Protein AF-A0AB38G4R7-F1 (afdb_monomer_lite)

Radius of gyration: 19.1 Å; chains: 1; bounding box: 43×33×46 Å

Sequence (139 aa):
MYIDEKSKESFSRPDSRDFLTAYGPVGGRSYDTVQFMDELSGGDSYFSGYLILTLQAESNIPKQDFILAIDLPNDVFKKLEENSDLSILRMGADVCHRYMKPWQRLKVAQYFLYLYQSARLVVTTRLHATLPCLRDSRS

Foldseek 3Di:
DDDDPVNLVVCLDPVNLCVQLVVFAAEDQDPNRQVSNCVSNVRGYYHPHDPLLVDDQDPPQAADQEEEEEPDDPVVVVVCVVPDPTHYDYDYPDDDCVPPDPVRVVVVVVVLLSCLNRYPYYHYPDPSSVSSNVNNVPD

pLDDT: mean 90.78, std 8.4, range [41.28, 97.69]

Secondary structure (DSSP, 8-state):
-PPPHHHHHHHTSHHHHHHHHHT-PEEESSHHHHHHHHHHHTS-EEE---GGGGS---TT---EEEEEEES--HHHHHHHHHT-SSEEEEE-S----TT--HHHHHHHHHHHHHHHHHEEEEEES-HHHHHHHTTGGG-

Organism: NCBI:txid150055

Structure (mmCIF, N/CA/C/O backbone):
data_AF-A0AB38G4R7-F1
#
_entry.id   AF-A0AB38G4R7-F1
#
loop_
_atom_site.group_PDB
_atom_site.id
_atom_site.type_symbol
_atom_site.label_atom_id
_atom_site.label_alt_id
_atom_site.label_comp_id
_atom_site.label_asym_id
_atom_site.label_entity_id
_atom_site.label_seq_id
_atom_site.pdbx_PDB_ins_code
_atom_site.Cartn_x
_atom_site.Cartn_y
_atom_site.Cartn_z
_a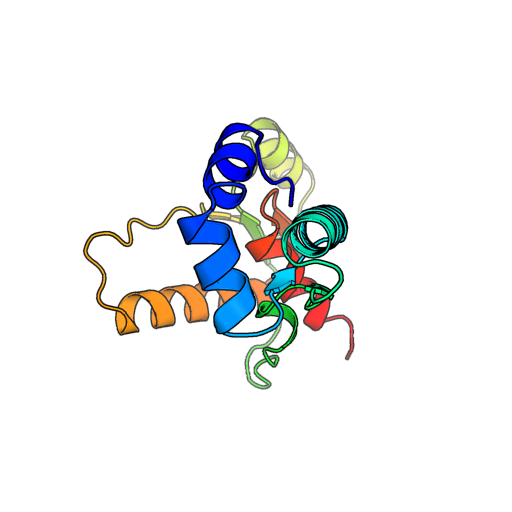tom_site.occupancy
_atom_site.B_iso_or_equiv
_atom_site.auth_seq_id
_atom_site.auth_comp_id
_atom_site.auth_asym_id
_atom_site.auth_atom_id
_atom_site.pdbx_PDB_model_num
ATOM 1 N N . MET A 1 1 ? -0.078 1.512 -11.818 1.00 67.62 1 MET A N 1
ATOM 2 C CA . MET A 1 1 ? 0.677 2.757 -11.566 1.00 67.62 1 MET A CA 1
ATOM 3 C C . MET A 1 1 ? 0.919 3.355 -12.922 1.00 67.62 1 MET A C 1
ATOM 5 O O . MET A 1 1 ? 1.518 2.690 -13.750 1.00 67.62 1 MET A O 1
ATOM 9 N N . TYR A 1 2 ? 0.431 4.563 -13.143 1.00 79.75 2 TYR A N 1
ATOM 10 C CA . TYR A 1 2 ? 0.678 5.263 -14.390 1.00 79.75 2 TYR A CA 1
ATOM 11 C C . TYR A 1 2 ? 2.083 5.875 -14.366 1.00 79.75 2 TYR A C 1
ATOM 13 O O . TYR A 1 2 ? 2.477 6.434 -13.339 1.00 79.75 2 TYR A O 1
ATOM 21 N N . ILE A 1 3 ? 2.834 5.740 -15.459 1.00 85.69 3 ILE A N 1
ATOM 22 C CA . ILE A 1 3 ? 4.057 6.519 -15.684 1.00 85.69 3 ILE A CA 1
ATOM 23 C C . ILE A 1 3 ? 3.611 7.789 -16.398 1.00 85.69 3 ILE A C 1
ATOM 25 O O . ILE A 1 3 ? 3.003 7.704 -17.462 1.00 85.69 3 ILE A O 1
ATOM 29 N N . ASP A 1 4 ? 3.867 8.949 -15.804 1.00 91.62 4 ASP A N 1
ATOM 30 C CA . ASP A 1 4 ? 3.522 10.228 -16.420 1.00 91.62 4 ASP A CA 1
ATOM 31 C C . ASP A 1 4 ? 4.376 10.510 -17.668 1.00 91.62 4 ASP A C 1
ATOM 33 O O . ASP A 1 4 ? 5.467 9.963 -17.826 1.00 91.62 4 ASP A O 1
ATOM 37 N N . GLU A 1 5 ? 3.889 11.383 -18.553 1.00 92.62 5 GLU A N 1
ATOM 38 C CA . GLU A 1 5 ? 4.544 11.659 -19.841 1.00 92.62 5 GLU A CA 1
ATOM 39 C C . GLU A 1 5 ? 5.983 12.154 -19.690 1.00 92.62 5 GLU A C 1
ATOM 41 O O . GLU A 1 5 ? 6.875 11.686 -20.392 1.00 92.62 5 GLU A O 1
ATOM 46 N N . LYS A 1 6 ? 6.254 13.017 -18.707 1.00 94.19 6 LYS A N 1
ATOM 47 C CA . LYS A 1 6 ? 7.609 13.529 -18.465 1.00 94.19 6 LYS A CA 1
ATOM 48 C C . LYS A 1 6 ? 8.567 12.408 -18.049 1.00 94.19 6 LYS A C 1
ATOM 50 O O . LYS A 1 6 ? 9.735 12.383 -18.456 1.00 94.19 6 LYS A O 1
ATOM 55 N N . SER A 1 7 ? 8.085 11.470 -17.236 1.00 92.50 7 SER A N 1
ATOM 56 C CA . SER A 1 7 ? 8.843 10.265 -16.898 1.00 92.50 7 SER A CA 1
ATOM 57 C C . SER A 1 7 ? 9.070 9.383 -18.132 1.00 92.50 7 SER A C 1
ATOM 59 O O . SER A 1 7 ? 10.195 8.927 -18.337 1.00 92.50 7 SER A O 1
ATOM 61 N N . LYS A 1 8 ? 8.058 9.189 -18.993 1.00 92.75 8 LYS A N 1
ATOM 62 C CA . LYS A 1 8 ? 8.204 8.419 -20.246 1.00 92.75 8 LYS A CA 1
ATOM 63 C C . LYS A 1 8 ? 9.244 9.026 -21.188 1.00 92.75 8 LYS A C 1
ATOM 65 O O . LYS A 1 8 ? 10.093 8.300 -21.704 1.00 92.75 8 LYS A O 1
ATOM 70 N N . GLU A 1 9 ? 9.226 10.344 -21.369 1.00 94.19 9 GLU A N 1
ATOM 71 C CA . GLU A 1 9 ? 10.227 11.070 -22.165 1.00 94.19 9 GLU A CA 1
ATOM 72 C C . GLU A 1 9 ? 11.644 10.832 -21.637 1.00 94.19 9 GLU A C 1
ATOM 74 O O . GLU A 1 9 ? 12.568 10.575 -22.407 1.00 94.19 9 GLU A O 1
ATOM 79 N N . SER A 1 10 ? 11.809 10.864 -20.312 1.00 93.69 10 SER A N 1
ATOM 80 C CA . SER A 1 10 ? 13.100 10.631 -19.663 1.00 93.69 10 SER A CA 1
ATOM 81 C C . SER A 1 10 ? 13.600 9.201 -19.895 1.00 93.69 10 SER A C 1
ATOM 83 O O . SER A 1 10 ? 14.753 9.024 -20.284 1.00 93.69 10 SER A O 1
ATOM 85 N N . PHE A 1 11 ? 12.735 8.194 -19.727 1.00 91.38 11 PHE A N 1
ATOM 86 C CA . PHE A 1 11 ? 13.085 6.788 -19.967 1.00 91.38 11 PHE A CA 1
ATOM 87 C C . PHE A 1 11 ? 13.358 6.470 -21.443 1.00 91.38 11 PHE A C 1
ATOM 89 O O . PHE A 1 11 ? 14.134 5.566 -21.732 1.00 91.38 11 PHE A O 1
ATOM 96 N N . SER A 1 12 ? 12.769 7.230 -22.369 1.00 91.94 12 SER A N 1
ATOM 97 C CA . SER A 1 12 ? 12.934 7.033 -23.817 1.00 91.94 12 SER A CA 1
ATOM 98 C C . SER A 1 12 ? 14.259 7.566 -24.373 1.00 91.94 12 SER A C 1
ATOM 100 O O . SER A 1 12 ? 14.573 7.329 -25.542 1.00 91.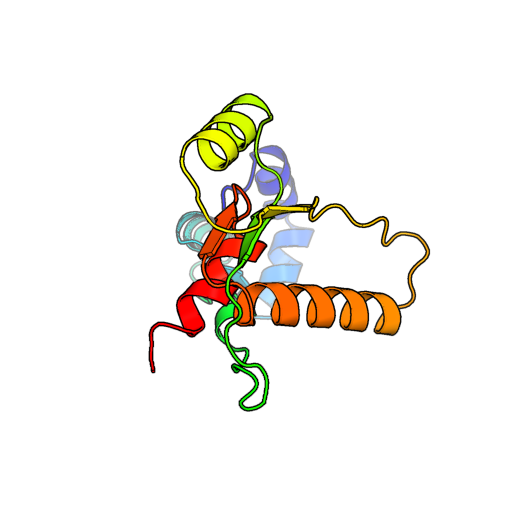94 12 SER A O 1
ATOM 102 N N . ARG A 1 13 ? 15.053 8.289 -23.571 1.00 94.94 13 ARG A N 1
ATOM 103 C CA . ARG A 1 13 ? 16.369 8.793 -23.994 1.00 94.94 13 ARG A CA 1
ATOM 104 C C . ARG A 1 13 ? 17.329 7.630 -24.285 1.00 94.94 13 ARG A C 1
ATOM 106 O O . ARG A 1 13 ? 17.331 6.681 -23.502 1.00 94.94 13 ARG A O 1
ATOM 113 N N . PRO A 1 14 ? 18.188 7.726 -25.320 1.00 93.50 14 PRO A N 1
ATOM 114 C CA . PRO A 1 14 ? 19.106 6.649 -25.709 1.00 93.50 14 PRO A CA 1
ATOM 115 C C . PRO A 1 14 ? 19.904 6.083 -24.531 1.00 93.50 14 PRO A C 1
ATOM 117 O O . PRO A 1 14 ? 19.749 4.914 -24.210 1.00 93.50 14 PRO A O 1
ATOM 120 N N . ASP A 1 15 ? 20.604 6.936 -23.777 1.00 93.69 15 ASP A N 1
ATOM 121 C CA . ASP A 1 15 ? 21.414 6.506 -22.629 1.00 93.69 15 ASP A CA 1
ATOM 122 C C . ASP A 1 15 ? 20.602 5.752 -21.558 1.00 93.69 15 ASP A C 1
ATOM 124 O O . ASP A 1 15 ? 21.108 4.843 -20.904 1.00 93.69 15 ASP A O 1
ATOM 128 N N . SER A 1 16 ? 19.332 6.130 -21.356 1.00 91.06 16 SER A N 1
ATOM 129 C CA . SER A 1 16 ? 18.446 5.471 -20.386 1.00 91.06 16 SER A CA 1
ATOM 130 C C . SER A 1 16 ? 17.962 4.120 -20.897 1.00 91.06 16 SER A C 1
ATOM 132 O O . SER A 1 16 ? 17.956 3.152 -20.138 1.00 91.06 16 SER A O 1
ATOM 134 N N . ARG A 1 17 ? 17.599 4.038 -22.180 1.00 89.31 17 ARG A N 1
ATOM 135 C CA . ARG A 1 17 ? 17.203 2.783 -22.830 1.00 89.31 17 ARG A CA 1
ATOM 136 C C . ARG A 1 17 ? 18.356 1.789 -22.865 1.00 89.31 17 ARG A C 1
ATOM 138 O O . ARG A 1 17 ? 18.164 0.636 -22.486 1.00 89.31 17 ARG A O 1
ATOM 145 N N . ASP A 1 18 ? 19.540 2.251 -23.254 1.00 91.00 18 ASP A N 1
ATOM 146 C CA . ASP A 1 18 ? 20.747 1.431 -23.340 1.00 91.00 18 ASP A CA 1
ATOM 147 C C . ASP A 1 18 ? 21.127 0.896 -21.958 1.00 91.00 18 ASP A C 1
ATOM 149 O O . ASP A 1 18 ? 21.379 -0.298 -21.807 1.00 91.00 18 ASP A O 1
ATOM 153 N N . PHE A 1 19 ? 21.078 1.747 -20.925 1.00 91.06 19 PHE A N 1
ATOM 154 C CA . PHE A 1 19 ? 21.310 1.322 -19.546 1.00 91.06 19 PHE A CA 1
ATOM 155 C C . PHE A 1 19 ? 20.304 0.256 -19.100 1.00 91.06 19 PHE A C 1
ATOM 157 O O . PHE A 1 19 ? 20.705 -0.795 -18.610 1.00 91.06 19 PHE A O 1
ATOM 164 N N . LEU A 1 20 ? 19.002 0.503 -19.267 1.00 88.12 20 LEU A N 1
ATOM 165 C CA . LEU A 1 20 ? 17.969 -0.435 -18.819 1.00 88.12 20 LEU A CA 1
ATOM 166 C C . LEU A 1 20 ? 18.074 -1.784 -19.541 1.00 88.12 20 LEU A C 1
ATOM 168 O O . LEU A 1 20 ? 17.998 -2.817 -18.889 1.00 88.12 20 LEU A O 1
ATOM 172 N N . THR A 1 21 ? 18.326 -1.771 -20.850 1.00 86.19 21 THR A N 1
ATOM 173 C CA . THR A 1 21 ? 18.425 -2.991 -21.666 1.00 86.19 21 THR A CA 1
ATOM 174 C C . THR A 1 21 ? 19.708 -3.777 -21.368 1.00 86.19 21 THR A C 1
ATOM 176 O O . THR A 1 21 ? 19.706 -5.005 -21.394 1.00 86.19 21 THR A O 1
ATOM 179 N N . ALA A 1 22 ? 20.813 -3.101 -21.034 1.00 90.81 22 ALA A N 1
ATOM 180 C CA . ALA A 1 22 ? 22.096 -3.759 -20.777 1.00 90.81 22 ALA A CA 1
ATOM 181 C C . ALA A 1 22 ? 22.136 -4.589 -19.479 1.00 90.81 22 ALA A C 1
ATOM 183 O O . ALA A 1 22 ? 22.929 -5.527 -19.385 1.00 90.81 22 ALA A O 1
ATOM 184 N N . TYR A 1 23 ? 21.318 -4.254 -18.474 1.00 89.06 23 TYR A N 1
ATOM 185 C CA . TYR A 1 23 ? 21.339 -4.908 -17.155 1.00 89.06 23 TYR A CA 1
ATOM 186 C C . TYR A 1 23 ? 20.187 -5.897 -16.923 1.00 89.06 23 TYR A C 1
ATOM 188 O O . TYR A 1 23 ? 20.046 -6.424 -15.816 1.00 89.06 23 TYR A O 1
ATOM 196 N N . GLY A 1 24 ? 19.425 -6.206 -17.973 1.00 82.31 24 GLY A N 1
ATOM 197 C CA . GLY A 1 24 ? 18.403 -7.243 -17.981 1.00 82.31 24 GLY A CA 1
ATOM 198 C C . GLY A 1 24 ? 16.976 -6.701 -17.990 1.00 82.31 24 GLY A C 1
ATOM 199 O O . GLY A 1 24 ? 16.754 -5.490 -18.046 1.00 82.31 24 GLY A O 1
ATOM 200 N N . PRO A 1 25 ? 15.992 -7.605 -17.923 1.00 89.00 25 PRO A N 1
ATOM 201 C CA . PRO A 1 25 ? 14.612 -7.228 -18.138 1.00 89.00 25 PRO A CA 1
ATOM 202 C C . PRO A 1 25 ? 14.086 -6.317 -17.032 1.00 89.00 25 PRO A C 1
ATOM 204 O O . PRO A 1 25 ? 14.328 -6.529 -15.837 1.00 89.00 25 PRO A O 1
ATOM 207 N N . VAL A 1 26 ? 13.292 -5.323 -17.423 1.00 91.06 26 VAL A N 1
ATOM 208 C CA . VAL A 1 26 ? 12.700 -4.373 -16.479 1.00 91.06 26 VAL A CA 1
ATOM 209 C C . VAL A 1 26 ? 11.379 -4.927 -15.944 1.00 91.06 26 VAL A C 1
ATOM 211 O O . VAL A 1 26 ? 10.404 -5.129 -16.669 1.00 91.06 26 VAL A O 1
ATOM 214 N N . GLY A 1 27 ? 11.332 -5.166 -14.633 1.00 90.94 27 GLY A N 1
ATOM 215 C CA . GLY A 1 27 ? 10.123 -5.616 -13.945 1.00 90.94 27 GLY A CA 1
ATOM 216 C C . GLY A 1 27 ? 9.129 -4.476 -13.694 1.00 90.94 27 GLY A C 1
ATOM 217 O O . GLY A 1 27 ? 9.458 -3.481 -13.045 1.00 90.94 27 GLY A O 1
ATOM 218 N N . GLY A 1 28 ? 7.881 -4.645 -14.131 1.00 90.94 28 GLY A N 1
ATOM 219 C CA . GLY A 1 28 ? 6.791 -3.692 -13.923 1.00 90.94 28 GLY A CA 1
ATOM 220 C C . GLY A 1 28 ? 5.748 -4.172 -12.910 1.00 90.94 28 GLY A C 1
ATOM 221 O O . GLY A 1 28 ? 5.268 -5.304 -12.966 1.00 90.94 28 GLY A O 1
ATOM 222 N N . ARG A 1 29 ? 5.316 -3.274 -12.012 1.00 91.56 29 ARG A N 1
ATOM 223 C CA . ARG A 1 29 ? 4.241 -3.560 -11.036 1.00 91.56 29 ARG A CA 1
ATOM 224 C C . ARG A 1 29 ? 2.817 -3.436 -11.592 1.00 91.56 29 ARG A C 1
ATOM 226 O O . ARG A 1 29 ? 1.859 -3.736 -10.886 1.00 91.56 29 ARG A O 1
ATOM 233 N N . SER A 1 30 ? 2.664 -2.917 -12.808 1.00 91.12 30 SER A N 1
ATOM 234 C CA . SER A 1 30 ? 1.391 -2.762 -13.526 1.00 91.12 30 SER A CA 1
ATOM 235 C C . SER A 1 30 ? 1.588 -3.036 -15.005 1.00 91.12 30 SER A C 1
ATOM 237 O O . SER A 1 30 ? 2.660 -2.742 -15.526 1.00 91.12 30 SER A O 1
ATOM 239 N N . TYR A 1 31 ? 0.545 -3.531 -15.670 1.00 92.06 31 TYR A N 1
ATOM 240 C CA . TYR A 1 31 ? 0.587 -3.838 -17.098 1.00 92.06 31 TYR A CA 1
ATOM 241 C C . TYR A 1 31 ? 0.974 -2.630 -17.953 1.00 92.06 31 TYR A C 1
ATOM 243 O O . TYR A 1 31 ? 1.866 -2.772 -18.773 1.00 92.06 31 TYR A O 1
ATOM 251 N N . ASP A 1 32 ? 0.450 -1.433 -17.668 1.00 92.06 32 ASP A N 1
ATOM 252 C CA . ASP A 1 32 ? 0.843 -0.207 -18.389 1.00 92.06 32 ASP A CA 1
ATOM 253 C C . ASP A 1 32 ? 2.357 0.060 -18.328 1.00 92.06 32 ASP A C 1
ATOM 255 O O . ASP A 1 32 ? 2.969 0.504 -19.292 1.00 92.06 32 ASP A O 1
ATOM 259 N N . THR A 1 33 ? 2.978 -0.215 -17.174 1.00 91.81 33 THR A N 1
ATOM 260 C CA . THR A 1 33 ? 4.428 -0.066 -16.995 1.00 91.81 33 THR A CA 1
ATOM 261 C C . THR A 1 33 ? 5.187 -1.127 -17.773 1.00 91.81 33 THR A C 1
ATOM 263 O O . THR A 1 33 ? 6.200 -0.804 -18.379 1.00 91.81 33 THR A O 1
ATOM 266 N N . VAL A 1 34 ? 4.711 -2.375 -17.739 1.00 93.38 34 VAL A N 1
ATOM 267 C CA . VAL A 1 34 ? 5.323 -3.474 -18.492 1.00 93.38 34 VAL A CA 1
ATOM 268 C C . VAL A 1 34 ? 5.259 -3.165 -19.976 1.00 93.38 34 VAL A C 1
ATOM 270 O O . VAL A 1 34 ? 6.300 -3.165 -20.604 1.00 93.38 34 VAL A O 1
ATOM 273 N N . GLN A 1 35 ? 4.085 -2.813 -20.503 1.00 93.06 35 GLN A N 1
ATOM 274 C CA . GLN A 1 35 ? 3.902 -2.486 -21.913 1.00 93.06 35 GLN A CA 1
ATOM 275 C C . GLN A 1 35 ? 4.859 -1.377 -22.365 1.00 93.06 35 GLN A C 1
ATOM 277 O O . GLN A 1 35 ? 5.571 -1.543 -23.347 1.00 93.06 35 GLN A O 1
ATOM 282 N N . PHE A 1 36 ? 4.927 -0.271 -21.620 1.00 93.00 36 PHE A N 1
ATOM 283 C CA . PHE A 1 36 ? 5.833 0.826 -21.955 1.00 93.00 36 PHE A CA 1
ATOM 284 C C . PHE A 1 36 ? 7.309 0.398 -21.952 1.00 93.00 36 PHE A C 1
ATOM 286 O O . PHE A 1 36 ? 8.063 0.766 -22.847 1.00 93.00 36 PHE A O 1
ATOM 293 N N . MET A 1 37 ? 7.736 -0.377 -20.951 1.00 91.75 37 MET A N 1
ATOM 294 C CA . MET A 1 37 ? 9.125 -0.841 -20.873 1.00 91.75 37 MET A CA 1
ATOM 295 C C . MET A 1 37 ? 9.441 -1.892 -21.943 1.00 91.75 37 MET A C 1
ATOM 297 O O . MET A 1 37 ? 10.545 -1.894 -22.476 1.00 91.75 37 MET A O 1
ATOM 301 N N . ASP A 1 38 ? 8.465 -2.721 -22.304 1.00 91.75 38 ASP A N 1
ATOM 302 C CA . ASP A 1 38 ? 8.568 -3.737 -23.350 1.00 91.75 38 ASP A CA 1
ATOM 303 C C . ASP A 1 38 ? 8.766 -3.097 -24.732 1.00 91.75 38 ASP A C 1
ATOM 305 O O . ASP A 1 38 ? 9.671 -3.475 -25.479 1.00 91.75 38 ASP A O 1
ATOM 309 N N . GLU A 1 39 ? 7.996 -2.042 -25.027 1.00 90.94 39 GLU A N 1
ATOM 310 C CA . GLU A 1 39 ? 8.153 -1.208 -26.226 1.00 90.94 39 GLU A CA 1
ATOM 311 C C . GLU A 1 39 ? 9.533 -0.521 -26.273 1.00 90.94 39 GLU A C 1
ATOM 313 O O . GLU A 1 39 ? 10.112 -0.349 -27.349 1.00 90.94 39 GLU A O 1
ATOM 318 N N . LEU A 1 40 ? 10.095 -0.151 -25.115 1.00 88.19 40 LEU A N 1
ATOM 319 C CA . LEU A 1 40 ? 11.413 0.482 -25.027 1.00 88.19 40 LEU A CA 1
ATOM 320 C C . LEU A 1 40 ? 12.583 -0.493 -25.196 1.00 88.19 40 LEU A C 1
ATOM 322 O O . LEU A 1 40 ? 13.568 -0.111 -25.844 1.00 88.19 40 LEU A O 1
ATOM 326 N N . SER A 1 41 ? 12.500 -1.688 -24.601 1.00 84.94 41 SER A N 1
ATOM 327 C CA . SER A 1 41 ? 13.578 -2.691 -24.582 1.00 84.94 41 SER A CA 1
ATOM 328 C C . SER A 1 41 ? 13.519 -3.687 -25.743 1.00 84.94 41 SER A C 1
ATOM 330 O O . SER A 1 41 ? 14.484 -4.412 -25.970 1.00 84.94 41 SER A O 1
ATOM 332 N N . GLY A 1 42 ? 12.426 -3.702 -26.514 1.00 83.75 42 GLY A N 1
ATOM 333 C CA . GLY A 1 42 ? 12.251 -4.620 -27.640 1.00 83.75 42 GLY A CA 1
ATOM 334 C C . GLY A 1 42 ? 11.765 -6.010 -27.223 1.00 83.75 42 GLY A C 1
ATOM 335 O O . GLY A 1 42 ? 12.158 -6.995 -27.848 1.00 83.75 42 GLY A O 1
ATOM 336 N N . GLY A 1 43 ? 10.916 -6.090 -26.195 1.00 83.62 43 GLY A N 1
ATOM 337 C CA . GLY A 1 43 ? 10.291 -7.344 -25.754 1.00 83.62 43 GLY A CA 1
ATOM 338 C C . GLY A 1 43 ? 10.904 -7.995 -24.509 1.00 83.62 43 GLY A C 1
ATOM 339 O O . GLY A 1 43 ? 10.628 -9.164 -24.247 1.00 83.62 43 GLY A O 1
ATOM 340 N N . ASP A 1 44 ? 11.774 -7.291 -23.774 1.00 87.12 44 ASP A N 1
ATOM 341 C CA . ASP A 1 44 ? 12.459 -7.821 -22.585 1.00 87.12 44 ASP A CA 1
ATOM 342 C C . ASP A 1 44 ? 11.991 -7.091 -21.313 1.00 87.12 44 ASP A C 1
ATOM 344 O O . ASP A 1 44 ? 12.723 -6.319 -20.688 1.00 87.12 44 ASP A O 1
ATOM 348 N N . SER A 1 45 ? 10.708 -7.250 -20.977 1.00 93.25 45 SER A N 1
ATOM 349 C CA . SER A 1 45 ? 10.083 -6.753 -19.741 1.00 93.25 45 SER A CA 1
ATOM 350 C C . SER A 1 45 ? 9.085 -7.768 -19.174 1.00 93.25 45 SER A C 1
ATOM 352 O O . SER A 1 45 ? 8.545 -8.608 -19.889 1.00 93.25 45 SER A O 1
ATOM 354 N N . TYR A 1 46 ? 8.812 -7.717 -17.865 1.00 93.19 46 TYR A N 1
ATOM 355 C CA . TYR A 1 46 ? 7.904 -8.682 -17.222 1.00 93.19 46 TYR A CA 1
ATOM 356 C C . TYR A 1 46 ? 7.065 -8.079 -16.100 1.00 93.19 46 TYR A C 1
ATOM 358 O O . TYR A 1 46 ? 7.451 -7.123 -15.426 1.00 93.19 46 TYR A O 1
ATOM 366 N N . PHE A 1 47 ? 5.903 -8.683 -15.853 1.00 94.00 47 PHE A N 1
ATOM 367 C CA . PHE A 1 47 ? 5.059 -8.324 -14.720 1.00 94.00 47 PHE A CA 1
ATOM 368 C C . PHE A 1 47 ? 5.598 -8.945 -13.427 1.00 94.00 47 PHE A C 1
ATOM 370 O O . PHE A 1 47 ? 5.580 -10.163 -13.258 1.00 94.00 47 PHE A O 1
ATOM 377 N N . SER A 1 48 ? 6.050 -8.104 -12.497 1.00 91.94 48 SER A N 1
ATOM 378 C CA . SER A 1 48 ? 6.581 -8.529 -11.193 1.00 91.94 48 SER A CA 1
ATOM 379 C C . SER A 1 48 ? 5.577 -8.373 -10.048 1.00 91.94 48 SER A C 1
ATOM 381 O O . SER A 1 48 ? 5.780 -8.903 -8.955 1.00 91.94 48 SER A O 1
ATOM 383 N N . GLY A 1 49 ? 4.480 -7.647 -10.278 1.00 88.50 49 GLY A N 1
ATOM 384 C CA . GLY A 1 49 ? 3.545 -7.276 -9.224 1.00 88.50 49 GLY A CA 1
ATOM 385 C C . GLY A 1 49 ? 4.181 -6.344 -8.188 1.00 88.50 49 GLY A C 1
ATOM 386 O O . GLY A 1 49 ? 5.121 -5.600 -8.465 1.00 88.50 49 GLY A O 1
ATOM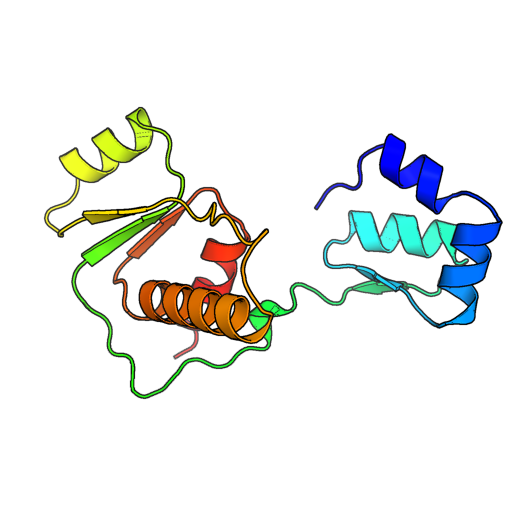 387 N N . TYR A 1 50 ? 3.624 -6.321 -6.980 1.00 88.00 50 TYR A N 1
ATOM 388 C CA . TYR A 1 50 ? 4.086 -5.424 -5.927 1.00 88.00 50 TYR A CA 1
ATOM 389 C C . TYR A 1 50 ? 4.888 -6.185 -4.871 1.00 88.00 50 TYR A C 1
ATOM 391 O O . TYR A 1 50 ? 4.377 -7.124 -4.267 1.00 88.00 50 TYR A O 1
ATOM 399 N N . LEU A 1 51 ? 6.123 -5.740 -4.611 1.00 89.19 51 LEU A N 1
ATOM 400 C CA . LEU A 1 51 ? 7.071 -6.446 -3.741 1.00 89.19 51 LEU A CA 1
ATOM 401 C C . LEU A 1 51 ? 6.521 -6.716 -2.332 1.00 89.19 51 LEU A C 1
ATOM 403 O O . LEU A 1 51 ? 6.848 -7.732 -1.742 1.00 89.19 51 LEU A O 1
ATOM 407 N N . ILE A 1 52 ? 5.632 -5.874 -1.793 1.00 87.81 52 ILE A N 1
ATOM 408 C CA . ILE A 1 52 ? 5.065 -6.102 -0.450 1.00 87.81 52 ILE A CA 1
ATOM 409 C C . ILE A 1 52 ? 4.264 -7.402 -0.340 1.00 87.81 52 ILE A C 1
ATOM 411 O O . ILE A 1 52 ? 4.072 -7.910 0.763 1.00 87.81 52 ILE A O 1
ATOM 415 N N . LEU A 1 53 ? 3.786 -7.931 -1.471 1.00 88.12 53 LEU A N 1
ATOM 416 C CA . LEU A 1 53 ? 3.026 -9.174 -1.514 1.00 88.12 53 LEU A CA 1
ATOM 417 C C . LEU A 1 53 ? 3.905 -10.394 -1.207 1.00 88.12 53 LEU A C 1
ATOM 419 O O . LEU A 1 53 ? 3.362 -11.444 -0.880 1.00 88.12 53 LEU A O 1
ATOM 423 N N . THR A 1 54 ? 5.235 -10.256 -1.273 1.00 89.81 54 THR A N 1
ATOM 424 C CA . THR A 1 54 ? 6.184 -11.330 -0.941 1.00 89.81 54 THR A CA 1
ATOM 425 C C . THR A 1 54 ? 6.521 -11.408 0.546 1.00 89.81 54 THR A C 1
ATOM 427 O O . THR A 1 54 ? 7.094 -12.408 0.981 1.00 89.81 54 THR A O 1
ATOM 430 N N . LEU A 1 55 ? 6.173 -10.385 1.337 1.00 89.31 55 LEU A N 1
ATOM 431 C CA . LEU A 1 55 ? 6.366 -10.427 2.787 1.00 89.31 55 LEU A CA 1
ATOM 432 C C . LEU A 1 55 ? 5.569 -11.595 3.395 1.00 89.31 55 LEU A C 1
ATOM 434 O O . LEU A 1 55 ? 4.689 -12.147 2.738 1.00 89.31 55 LEU A O 1
ATOM 438 N N . GLN A 1 56 ? 5.863 -11.976 4.641 1.00 88.12 56 GLN A N 1
ATOM 439 C CA . GLN A 1 56 ? 5.076 -12.948 5.417 1.00 88.12 56 GLN A CA 1
ATOM 440 C C . GLN A 1 56 ? 4.347 -12.251 6.574 1.00 88.12 56 GLN A C 1
ATOM 442 O O . GLN A 1 56 ? 4.649 -11.100 6.885 1.00 88.12 56 GLN A O 1
ATOM 447 N N . ALA A 1 57 ? 3.255 -12.848 7.059 1.00 88.00 57 ALA A N 1
ATOM 448 C CA . ALA A 1 57 ? 2.547 -12.336 8.232 1.00 88.00 57 ALA A CA 1
ATOM 449 C C . ALA A 1 57 ? 3.266 -12.866 9.472 1.00 88.00 57 ALA A C 1
ATOM 451 O O . ALA A 1 57 ? 3.748 -14.000 9.458 1.00 88.00 57 ALA A O 1
ATOM 452 N N . GLU A 1 58 ? 3.360 -12.057 10.519 1.00 90.06 58 GLU A N 1
ATOM 453 C CA . GLU A 1 58 ? 4.047 -12.472 11.742 1.00 90.06 58 GLU A CA 1
ATOM 454 C C . GLU A 1 58 ? 3.070 -13.245 12.630 1.00 90.06 58 GLU A C 1
ATOM 456 O O . GLU A 1 58 ? 2.030 -12.720 13.025 1.00 90.06 58 GLU A O 1
ATOM 461 N N . SER A 1 59 ? 3.379 -14.496 12.962 1.00 87.81 59 SER A N 1
ATOM 462 C CA . SER A 1 59 ? 2.451 -15.390 13.677 1.00 87.81 59 SER A CA 1
ATOM 463 C C . SER A 1 59 ? 2.087 -14.922 15.092 1.00 87.81 59 SER A C 1
ATOM 465 O O . SER A 1 59 ? 1.095 -15.370 15.660 1.00 87.81 59 SER A O 1
ATOM 467 N N . ASN A 1 60 ? 2.876 -14.017 15.667 1.00 91.56 60 ASN A N 1
ATOM 468 C CA . ASN A 1 60 ? 2.724 -13.494 17.022 1.00 91.56 60 ASN A CA 1
ATOM 469 C C . ASN A 1 60 ? 1.983 -12.146 17.097 1.00 91.56 60 ASN A C 1
ATOM 471 O O . ASN A 1 60 ? 1.940 -11.551 18.175 1.00 91.56 60 ASN A O 1
ATOM 475 N N . ILE A 1 61 ? 1.414 -11.651 15.992 1.00 91.88 61 ILE A N 1
ATOM 476 C CA . ILE A 1 61 ? 0.621 -10.413 15.981 1.00 91.88 61 ILE A CA 1
ATOM 477 C C . ILE A 1 61 ? -0.870 -10.769 15.898 1.00 91.88 61 ILE A C 1
ATOM 479 O O . ILE A 1 61 ? -1.367 -11.054 14.805 1.00 91.88 61 ILE A O 1
ATOM 483 N N . PRO A 1 62 ? -1.605 -10.747 17.026 1.00 92.75 62 PRO A N 1
ATOM 484 C CA . PRO A 1 62 ? -3.040 -10.984 17.016 1.00 92.75 62 PRO A CA 1
ATOM 485 C C . PRO A 1 62 ? -3.809 -9.772 16.480 1.00 92.75 62 PRO A C 1
ATOM 487 O O . PRO A 1 62 ? -3.369 -8.622 16.596 1.00 92.75 62 PRO A O 1
ATOM 490 N N . LYS A 1 63 ? -5.009 -10.041 15.958 1.00 94.44 63 LYS A N 1
ATOM 491 C CA . LYS A 1 63 ? -6.008 -9.011 15.665 1.00 94.44 63 LYS A CA 1
ATOM 492 C C . LYS A 1 63 ? -6.487 -8.332 16.945 1.00 94.44 63 LYS A C 1
ATOM 494 O O . LYS A 1 63 ? -6.609 -8.964 17.991 1.00 94.44 63 LYS A O 1
ATOM 499 N N . GLN A 1 64 ? -6.787 -7.048 16.833 1.00 95.75 64 GLN A N 1
ATOM 500 C CA . GLN A 1 64 ? -7.293 -6.189 17.894 1.00 95.75 64 GLN A CA 1
ATOM 501 C C . GLN A 1 64 ? -8.520 -5.425 17.389 1.00 95.75 64 GLN A C 1
ATOM 503 O O . GLN A 1 64 ? -8.620 -5.111 16.202 1.00 95.75 64 GLN A O 1
ATOM 508 N N . ASP A 1 65 ? -9.439 -5.087 18.292 1.00 96.50 65 ASP A N 1
ATOM 509 C CA . ASP A 1 65 ? -10.712 -4.434 17.965 1.00 96.50 65 ASP A CA 1
ATOM 510 C C . ASP A 1 65 ? -10.564 -2.912 17.792 1.00 96.50 65 ASP A C 1
ATOM 512 O O . ASP A 1 65 ? -11.106 -2.105 18.548 1.00 96.50 65 ASP A O 1
ATOM 516 N N . PHE A 1 66 ? -9.823 -2.513 16.758 1.00 97.25 66 PHE A N 1
ATOM 517 C CA . PHE A 1 66 ? -9.750 -1.126 16.301 1.00 97.25 66 PHE A CA 1
ATOM 518 C C . PHE A 1 66 ? -9.752 -1.025 14.773 1.00 97.25 66 PHE A C 1
ATOM 520 O O . PHE A 1 66 ? -9.345 -1.950 14.058 1.00 97.25 66 PHE A O 1
ATOM 527 N N . ILE A 1 67 ? -10.196 0.128 14.275 1.00 97.69 67 ILE A N 1
ATOM 528 C CA . ILE A 1 67 ? -10.116 0.503 12.863 1.00 97.69 67 ILE A CA 1
ATOM 529 C C . ILE A 1 67 ? -8.905 1.407 12.664 1.00 97.69 67 ILE A C 1
ATOM 531 O O . ILE A 1 67 ? -8.711 2.377 13.394 1.00 97.69 67 ILE A O 1
ATOM 535 N N . LEU A 1 68 ? -8.103 1.119 11.646 1.00 97.50 68 LEU A N 1
ATOM 536 C CA . LEU A 1 68 ? -6.978 1.951 11.247 1.00 97.50 68 LEU A CA 1
ATOM 537 C C . LEU A 1 68 ? -7.357 2.798 10.028 1.00 97.50 68 LEU A C 1
ATOM 539 O O . LEU A 1 68 ? -7.536 2.276 8.927 1.00 97.50 68 LEU A O 1
ATOM 543 N N . ALA A 1 69 ? -7.464 4.110 10.220 1.00 97.56 69 ALA A N 1
ATOM 544 C CA . ALA A 1 69 ? -7.790 5.074 9.174 1.00 97.56 69 ALA A CA 1
ATOM 545 C C . ALA A 1 69 ? -6.521 5.793 8.693 1.00 97.56 69 ALA A C 1
ATOM 547 O O . ALA A 1 69 ? -5.936 6.589 9.433 1.00 97.56 69 ALA A O 1
ATOM 548 N N . ILE A 1 70 ? -6.100 5.538 7.450 1.00 96.81 70 ILE A N 1
ATOM 549 C CA . ILE A 1 70 ? -4.826 6.041 6.910 1.00 96.81 70 ILE A CA 1
ATOM 550 C C . ILE A 1 70 ? -5.069 6.974 5.734 1.00 96.81 70 ILE A C 1
ATOM 552 O O . ILE A 1 70 ? -5.584 6.542 4.698 1.00 96.81 70 ILE A O 1
ATOM 556 N N . ASP A 1 71 ? -4.633 8.228 5.880 1.00 95.69 71 ASP A N 1
ATOM 557 C CA . ASP A 1 71 ? -4.724 9.266 4.841 1.00 95.69 71 ASP A CA 1
ATOM 558 C C . ASP A 1 71 ? -6.147 9.418 4.262 1.00 95.69 71 ASP A C 1
ATOM 560 O O . ASP A 1 71 ? -6.344 9.598 3.056 1.00 95.69 71 ASP A O 1
ATOM 564 N N . LEU A 1 72 ? -7.158 9.314 5.132 1.00 95.50 72 LEU A N 1
ATOM 565 C CA . LEU A 1 72 ? -8.546 9.564 4.758 1.00 95.50 72 LEU A CA 1
ATOM 566 C C . LEU A 1 72 ? -8.856 11.067 4.743 1.00 95.50 72 LEU A C 1
ATOM 568 O O . LEU A 1 72 ? -8.497 11.770 5.703 1.00 95.50 72 LEU A O 1
ATOM 572 N N . PRO A 1 73 ? -9.582 11.547 3.713 1.00 96.06 73 PRO A N 1
ATOM 573 C CA . PRO A 1 73 ? -10.226 12.855 3.736 1.00 96.06 73 PRO A CA 1
ATOM 574 C C . PRO A 1 73 ? -11.097 13.044 4.987 1.00 96.06 73 PRO A C 1
ATOM 576 O O . PRO A 1 73 ? -11.646 12.082 5.528 1.00 96.06 73 PRO A O 1
ATOM 579 N N . ASN A 1 74 ? -11.211 14.284 5.470 1.00 96.19 74 ASN A N 1
ATOM 580 C CA . ASN A 1 74 ? -11.905 14.591 6.729 1.00 96.19 74 ASN A CA 1
ATOM 581 C C . ASN A 1 74 ? -13.385 14.186 6.718 1.00 96.19 74 ASN A C 1
ATOM 583 O O . ASN A 1 74 ? -13.888 13.682 7.716 1.00 96.19 74 ASN A O 1
ATOM 587 N N . ASP A 1 75 ? -14.070 14.395 5.600 1.00 97.06 75 ASP A N 1
ATOM 588 C CA . ASP A 1 75 ? -15.472 14.030 5.400 1.00 97.06 75 ASP A CA 1
ATOM 589 C C . ASP A 1 75 ? -15.680 12.508 5.423 1.00 97.06 75 ASP A C 1
ATOM 591 O O . ASP A 1 75 ? -16.618 12.019 6.054 1.00 97.06 75 ASP A O 1
ATOM 595 N N . VAL A 1 76 ? -14.773 11.752 4.800 1.00 96.69 76 VAL A N 1
ATOM 596 C CA . VAL A 1 76 ? -14.784 10.282 4.829 1.00 96.69 76 VAL A CA 1
ATOM 597 C C . VAL A 1 76 ? -14.490 9.767 6.238 1.00 96.69 76 VAL A C 1
ATOM 599 O O . VAL A 1 76 ? -15.178 8.867 6.715 1.00 96.69 76 VAL A O 1
ATOM 602 N N . PHE A 1 77 ? -13.507 10.356 6.926 1.00 97.12 77 PHE A N 1
ATOM 603 C CA . PHE A 1 77 ? -13.190 10.002 8.310 1.00 97.12 77 PHE A CA 1
ATOM 604 C C . PHE A 1 77 ? -14.375 10.258 9.252 1.00 97.12 77 PHE A C 1
ATOM 606 O O . PHE A 1 77 ? -14.711 9.384 10.043 1.00 97.12 77 PHE A O 1
ATOM 613 N N . LYS A 1 78 ? -15.052 11.406 9.122 1.00 97.38 78 LYS A N 1
ATOM 614 C CA . LYS A 1 78 ? -16.236 11.738 9.931 1.00 97.38 78 LYS A CA 1
ATOM 615 C C . LYS A 1 78 ? -17.351 10.707 9.754 1.00 97.38 78 LYS A C 1
ATOM 617 O O . LYS A 1 78 ? -17.916 10.243 10.733 1.00 97.38 78 LYS A O 1
ATOM 622 N N . LYS A 1 79 ? -17.619 10.283 8.513 1.00 97.06 79 LYS A N 1
ATOM 623 C CA . LYS A 1 79 ? -18.594 9.213 8.244 1.00 97.06 79 LYS A CA 1
ATOM 624 C C . LYS A 1 79 ? -18.185 7.885 8.876 1.00 97.06 79 LYS A C 1
ATOM 626 O O . LYS A 1 79 ? -19.044 7.176 9.382 1.00 97.06 79 LYS A O 1
ATOM 631 N N . LEU A 1 80 ? -16.899 7.540 8.836 1.00 96.62 80 LEU A N 1
ATOM 632 C CA . LEU A 1 80 ? -16.396 6.322 9.470 1.00 96.62 80 LEU A CA 1
ATOM 633 C C . LEU A 1 80 ? -16.603 6.361 10.992 1.00 96.62 80 LEU A C 1
ATOM 635 O O . LEU A 1 80 ? -17.037 5.368 11.561 1.00 96.62 80 LEU A O 1
ATOM 639 N N . GLU A 1 81 ? -16.340 7.507 11.621 1.00 96.69 81 GLU A N 1
ATOM 640 C CA . GLU A 1 81 ? -16.538 7.738 13.058 1.00 96.69 81 GLU A CA 1
ATOM 641 C C . GLU A 1 81 ? -18.013 7.675 13.470 1.00 96.69 81 GLU A C 1
ATOM 643 O O . GLU A 1 81 ? -18.349 7.024 14.451 1.00 96.69 81 GLU A O 1
ATOM 648 N N . GLU A 1 82 ? -18.912 8.264 12.681 1.00 97.00 82 GLU A N 1
ATOM 649 C CA . GLU A 1 82 ? -20.359 8.251 12.947 1.00 97.00 82 GLU A CA 1
ATOM 650 C C . GLU A 1 82 ? -21.007 6.862 12.798 1.00 97.00 82 GLU A C 1
ATOM 652 O O . GLU A 1 82 ? -22.097 6.641 13.320 1.00 97.00 82 GLU A O 1
ATOM 657 N N . ASN A 1 83 ? -20.373 5.938 12.067 1.00 96.00 83 ASN A N 1
ATOM 658 C CA . ASN A 1 83 ? -20.941 4.632 11.704 1.00 96.00 83 ASN A CA 1
ATOM 659 C C . ASN A 1 83 ? -20.156 3.443 12.288 1.00 96.00 83 ASN A C 1
ATOM 661 O O . ASN A 1 83 ? -20.321 2.314 11.826 1.00 96.00 83 ASN A O 1
ATOM 665 N N . SER A 1 84 ? -19.276 3.680 13.264 1.00 93.94 84 SER A N 1
ATOM 666 C CA . SER A 1 84 ? -18.433 2.645 13.866 1.00 93.94 84 SER A CA 1
ATOM 667 C C . SER A 1 84 ? -18.534 2.655 15.385 1.00 93.94 84 SER A C 1
ATOM 669 O O . SER A 1 84 ? -18.257 3.666 16.020 1.00 93.94 84 SER A O 1
ATOM 671 N N . ASP A 1 85 ? -18.791 1.484 15.966 1.00 94.81 85 ASP A N 1
ATOM 672 C CA . ASP A 1 85 ? -18.711 1.260 17.416 1.00 94.81 85 ASP A CA 1
ATOM 673 C C . ASP A 1 85 ? -17.277 0.946 17.895 1.00 94.81 85 ASP A C 1
ATOM 675 O O . ASP A 1 85 ? -17.002 0.889 19.093 1.00 94.81 85 ASP A O 1
ATOM 679 N N . LEU A 1 86 ? -16.342 0.711 16.964 1.00 95.06 86 LEU A N 1
ATOM 680 C CA . LEU A 1 86 ? -14.938 0.418 17.262 1.00 95.06 86 LEU A CA 1
ATOM 681 C C . LEU A 1 86 ? -14.110 1.694 17.415 1.00 95.06 86 LEU A C 1
ATOM 683 O O . LEU A 1 86 ? -14.326 2.678 16.707 1.00 95.06 86 LEU A O 1
ATOM 687 N N . SER A 1 87 ? -13.079 1.626 18.263 1.00 95.88 87 SER A N 1
ATOM 688 C CA . SER A 1 87 ? -12.070 2.686 18.371 1.00 95.88 87 SER A CA 1
ATOM 689 C C . SER A 1 87 ? -11.347 2.883 17.037 1.00 95.88 87 SER A C 1
ATOM 691 O O . SER A 1 87 ? -10.922 1.911 16.408 1.00 95.88 87 SER A O 1
ATOM 693 N N . ILE A 1 88 ? -11.176 4.138 16.614 1.00 97.69 88 ILE A N 1
ATOM 694 C CA . ILE A 1 88 ? -10.541 4.476 15.335 1.00 97.69 88 ILE A CA 1
ATOM 695 C C . ILE A 1 88 ? -9.196 5.157 15.585 1.00 97.69 88 ILE A C 1
ATOM 697 O O . ILE A 1 88 ? -9.129 6.255 16.136 1.00 97.69 88 ILE A O 1
ATOM 701 N N . LEU A 1 89 ? -8.114 4.531 15.124 1.00 96.81 89 LEU A N 1
ATOM 702 C CA . LEU A 1 89 ? -6.789 5.138 15.086 1.00 96.81 89 LEU A CA 1
ATOM 703 C C . LEU A 1 89 ? -6.594 5.835 13.737 1.00 96.81 89 LEU A C 1
ATOM 705 O O . LEU A 1 89 ? -6.495 5.185 12.695 1.00 96.81 89 LEU A O 1
ATOM 709 N N . ARG A 1 90 ? -6.524 7.168 13.754 1.00 95.81 90 ARG A N 1
ATOM 710 C CA . ARG A 1 90 ? -6.252 7.976 12.560 1.00 95.81 90 ARG A CA 1
ATOM 711 C C . ARG A 1 90 ? -4.765 8.286 12.438 1.00 95.81 90 ARG A C 1
ATOM 713 O O . ARG A 1 90 ? -4.165 8.796 13.382 1.00 95.81 90 ARG A O 1
ATOM 720 N N . MET A 1 91 ? -4.182 8.052 11.264 1.00 93.75 91 MET A N 1
ATOM 721 C CA . MET A 1 91 ? -2.784 8.399 10.996 1.00 93.75 91 MET A CA 1
ATOM 722 C C . MET A 1 91 ? -2.525 8.781 9.532 1.00 93.75 91 MET A C 1
ATOM 724 O O . MET A 1 91 ? -3.307 8.466 8.635 1.00 93.75 91 MET A O 1
ATOM 728 N N . GLY A 1 92 ? -1.409 9.466 9.289 1.00 92.06 92 GLY A N 1
ATOM 729 C CA . GLY A 1 92 ? -0.865 9.680 7.948 1.00 92.06 92 GLY A CA 1
ATOM 730 C C . GLY A 1 92 ? 0.292 8.723 7.677 1.00 92.06 92 GLY A C 1
ATOM 731 O O . GLY A 1 92 ? 1.067 8.418 8.585 1.00 92.06 92 GLY A O 1
ATOM 732 N N . ALA A 1 93 ? 0.428 8.261 6.434 1.00 87.81 93 ALA A N 1
ATOM 733 C CA . ALA A 1 93 ? 1.590 7.473 6.015 1.00 87.81 93 ALA A CA 1
ATOM 734 C C . ALA A 1 93 ? 2.801 8.347 5.632 1.00 87.81 93 ALA A C 1
ATOM 736 O O . ALA A 1 93 ? 3.877 7.816 5.352 1.00 87.81 93 ALA A O 1
ATOM 737 N N . ASP A 1 94 ? 2.638 9.675 5.591 1.00 87.19 94 ASP A N 1
ATOM 738 C CA . ASP A 1 94 ? 3.733 10.595 5.295 1.00 87.19 94 ASP A CA 1
ATOM 739 C C . ASP A 1 94 ? 4.643 10.763 6.516 1.00 87.19 94 ASP A C 1
ATOM 741 O O . ASP A 1 94 ? 4.312 11.426 7.500 1.00 87.19 94 ASP A O 1
ATOM 745 N N . VAL A 1 95 ? 5.801 10.113 6.449 1.00 84.50 95 VAL A N 1
ATOM 746 C CA . VAL A 1 95 ? 6.839 10.188 7.469 1.00 84.50 95 VAL A CA 1
ATOM 747 C C . VAL A 1 95 ? 8.058 10.874 6.868 1.00 84.50 95 VAL A C 1
ATOM 749 O O . VAL A 1 95 ? 8.617 10.427 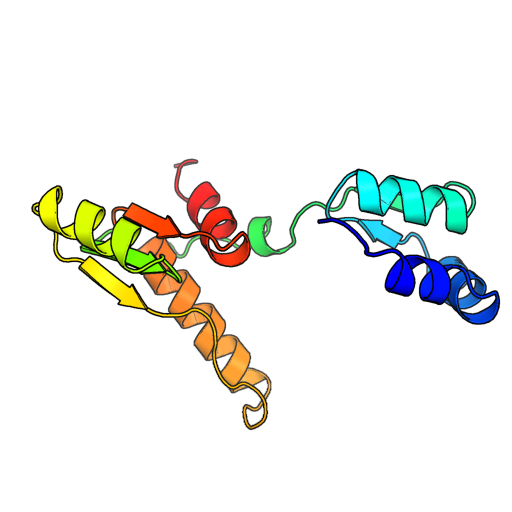5.858 1.00 84.50 95 VAL A O 1
ATOM 752 N N . CYS A 1 96 ? 8.520 11.942 7.526 1.00 86.31 96 CYS A N 1
ATOM 753 C CA . CYS A 1 96 ? 9.735 12.649 7.134 1.00 86.31 96 CYS A CA 1
ATOM 754 C C . CYS A 1 96 ? 10.963 11.740 7.299 1.00 86.31 96 CYS A C 1
ATOM 756 O O . CYS A 1 96 ? 11.564 11.634 8.366 1.00 86.31 96 CYS A O 1
ATOM 758 N N . HIS A 1 97 ? 11.353 11.083 6.210 1.00 88.38 97 HIS A N 1
ATOM 759 C CA . HIS A 1 97 ? 12.468 10.138 6.172 1.00 88.38 97 HIS A CA 1
ATOM 760 C C . HIS A 1 97 ? 13.812 10.804 5.847 1.00 88.38 97 HIS A C 1
ATOM 762 O O . HIS A 1 97 ? 14.839 10.128 5.866 1.00 88.38 97 HIS A O 1
ATOM 768 N N . ARG A 1 98 ? 13.828 12.118 5.566 1.00 89.75 98 ARG A N 1
ATOM 769 C CA . ARG A 1 98 ? 15.021 12.879 5.142 1.00 89.75 98 ARG A CA 1
ATOM 770 C C . ARG A 1 98 ? 16.204 12.720 6.100 1.00 89.75 98 ARG A C 1
ATOM 772 O O . ARG A 1 98 ? 17.343 12.667 5.656 1.00 89.75 98 ARG A O 1
ATOM 779 N N . TYR A 1 99 ? 15.924 12.626 7.398 1.00 92.38 99 TYR A N 1
ATOM 780 C CA . TYR A 1 99 ? 16.935 12.526 8.454 1.00 92.38 99 TYR A CA 1
ATOM 781 C C . TYR A 1 99 ? 17.037 11.118 9.057 1.00 92.38 99 TYR A C 1
ATOM 783 O O . TYR A 1 99 ? 17.724 10.917 10.057 1.00 92.38 99 TYR A O 1
ATOM 791 N N . MET A 1 100 ? 16.348 10.134 8.470 1.00 94.44 100 MET A N 1
ATOM 792 C CA . MET A 1 100 ? 16.329 8.765 8.971 1.00 94.44 100 MET A CA 1
ATOM 793 C C . MET A 1 100 ? 17.417 7.923 8.310 1.00 94.44 100 MET A C 1
ATOM 795 O O . MET A 1 100 ? 17.491 7.803 7.086 1.00 94.44 100 MET A O 1
ATOM 799 N N . LYS A 1 101 ? 18.214 7.243 9.134 1.00 96.06 101 LYS A N 1
ATOM 800 C CA . LYS A 1 101 ? 19.110 6.175 8.685 1.00 96.06 101 LYS A CA 1
ATOM 801 C C . LYS A 1 101 ? 18.292 5.016 8.087 1.00 96.06 101 LYS A C 1
ATOM 803 O O . LYS A 1 101 ? 17.148 4.805 8.501 1.00 96.06 101 LYS A O 1
ATOM 808 N N . PRO A 1 102 ? 18.862 4.201 7.180 1.00 94.75 102 PRO A N 1
ATOM 809 C CA . PRO A 1 102 ? 18.152 3.073 6.567 1.00 94.75 102 PRO A CA 1
ATOM 810 C C . PRO A 1 102 ? 17.454 2.144 7.572 1.00 94.75 102 PRO A C 1
ATOM 812 O O . PRO A 1 102 ? 16.289 1.806 7.394 1.00 94.75 102 PRO A O 1
ATOM 815 N N . TRP A 1 103 ? 18.110 1.811 8.688 1.00 93.88 103 TRP A N 1
ATOM 816 C CA . TRP A 1 103 ? 17.513 0.971 9.731 1.00 93.88 103 TRP A CA 1
ATOM 817 C C . TRP A 1 103 ? 16.313 1.629 10.430 1.00 93.88 103 TRP A C 1
ATOM 819 O O . TRP A 1 103 ? 15.385 0.933 10.830 1.00 93.88 103 TRP A O 1
ATOM 829 N N . GLN A 1 104 ? 16.299 2.960 10.572 1.00 95.06 104 GLN A N 1
ATOM 830 C CA . GLN A 1 104 ? 15.160 3.683 11.153 1.00 95.06 104 GLN A CA 1
ATOM 831 C C . GLN A 1 104 ? 13.959 3.593 10.219 1.00 95.06 104 GLN A C 1
ATOM 833 O O . GLN A 1 104 ? 12.852 3.315 10.669 1.00 95.06 104 GLN A O 1
ATOM 838 N N . ARG A 1 105 ? 14.193 3.739 8.910 1.00 93.94 105 ARG A N 1
ATOM 839 C CA . ARG A 1 105 ? 13.154 3.582 7.884 1.00 93.94 105 ARG A CA 1
ATOM 840 C C . ARG A 1 105 ? 12.561 2.174 7.902 1.00 93.94 105 ARG A C 1
ATOM 842 O O . ARG A 1 105 ? 11.344 2.036 7.836 1.00 93.94 105 ARG A O 1
ATOM 849 N N . LEU A 1 106 ? 13.404 1.149 8.046 1.00 93.50 106 LEU A N 1
ATOM 850 C CA . LEU A 1 106 ? 12.952 -0.240 8.171 1.00 93.50 106 LEU A CA 1
ATOM 851 C C . LEU A 1 106 ? 12.108 -0.458 9.431 1.00 93.50 106 LEU A C 1
ATOM 853 O O . LEU A 1 106 ? 11.044 -1.061 9.337 1.00 93.50 106 LEU A O 1
ATOM 857 N N . LYS A 1 107 ? 12.520 0.083 10.584 1.00 94.12 107 LYS A N 1
ATOM 858 C CA . LYS A 1 107 ? 11.722 -0.006 11.820 1.00 94.12 107 LYS A CA 1
ATOM 859 C C . LYS A 1 107 ? 10.362 0.675 11.689 1.00 94.12 107 LYS A C 1
ATOM 861 O O . LYS A 1 107 ? 9.365 0.124 12.140 1.00 94.12 107 LYS A O 1
ATOM 866 N N . VAL A 1 108 ? 10.306 1.846 11.051 1.00 94.00 108 VAL A N 1
ATOM 867 C CA . VAL A 1 108 ? 9.034 2.532 10.778 1.00 94.00 108 VAL A CA 1
ATOM 868 C C . VAL A 1 108 ? 8.154 1.678 9.865 1.00 94.00 108 VAL A C 1
ATOM 870 O O . VAL A 1 108 ? 6.992 1.457 10.186 1.00 94.00 108 VAL A O 1
ATOM 873 N N . ALA A 1 109 ? 8.702 1.136 8.774 1.00 92.62 109 ALA A N 1
ATOM 874 C CA . ALA A 1 109 ? 7.958 0.246 7.883 1.00 92.62 109 ALA A CA 1
ATOM 875 C C . ALA A 1 109 ? 7.419 -0.992 8.623 1.00 92.62 109 ALA A C 1
ATOM 877 O O . ALA A 1 109 ? 6.253 -1.342 8.458 1.00 92.62 109 ALA A O 1
ATOM 878 N N . GLN A 1 110 ? 8.232 -1.606 9.487 1.00 92.75 110 GLN A N 1
ATOM 879 C CA . GLN A 1 110 ? 7.821 -2.738 10.318 1.00 92.75 110 GLN A CA 1
ATOM 880 C C . GLN A 1 110 ? 6.687 -2.362 11.283 1.00 92.75 110 GLN A C 1
ATOM 882 O O . GLN A 1 110 ? 5.740 -3.127 11.440 1.00 92.75 110 GLN A O 1
ATOM 887 N N . TYR A 1 111 ? 6.737 -1.170 11.879 1.00 93.75 111 TYR A N 1
ATOM 888 C CA . TYR A 1 111 ? 5.671 -0.669 12.748 1.00 93.75 111 TYR A CA 1
ATOM 889 C C . TYR A 1 111 ? 4.343 -0.478 11.999 1.00 93.75 111 TYR A C 1
ATOM 891 O O . TYR A 1 111 ? 3.296 -0.892 12.490 1.00 93.75 111 TYR A O 1
ATOM 899 N N . PHE A 1 112 ? 4.375 0.072 10.780 1.00 94.44 112 PHE A N 1
ATOM 900 C CA . PHE A 1 112 ? 3.177 0.153 9.937 1.00 94.44 112 PHE A CA 1
ATOM 901 C C . PHE A 1 112 ? 2.617 -1.233 9.604 1.00 94.44 112 PHE A C 1
ATOM 903 O O . PHE A 1 112 ? 1.415 -1.439 9.727 1.00 94.44 112 PHE A O 1
ATOM 910 N N . LEU A 1 113 ? 3.470 -2.197 9.243 1.00 93.75 113 LEU A N 1
ATOM 911 C CA . LEU A 1 113 ? 3.034 -3.573 8.976 1.00 93.75 113 LEU A CA 1
ATOM 912 C C . LEU A 1 113 ? 2.377 -4.214 10.206 1.00 93.75 113 LEU A C 1
ATOM 914 O O . LEU A 1 113 ? 1.344 -4.862 10.062 1.00 93.75 113 LEU A O 1
ATOM 918 N N . TYR A 1 114 ? 2.916 -3.972 11.406 1.00 94.50 114 TYR A N 1
ATOM 919 C CA . TYR A 1 114 ? 2.300 -4.410 12.661 1.00 94.50 114 TYR A CA 1
ATOM 920 C C . TYR A 1 114 ? 0.905 -3.806 12.857 1.00 94.50 114 TYR A C 1
ATOM 922 O O . TYR A 1 114 ? -0.035 -4.522 13.200 1.00 94.50 114 TYR A O 1
ATOM 930 N N . LEU A 1 115 ? 0.742 -2.502 12.615 1.00 95.06 115 LEU A N 1
ATOM 931 C CA . LEU A 1 115 ? -0.562 -1.841 12.719 1.00 95.06 115 LEU A CA 1
ATOM 932 C C . LEU A 1 115 ? -1.559 -2.385 11.691 1.00 95.06 115 LEU A C 1
ATOM 934 O O . LEU A 1 115 ? -2.712 -2.630 12.030 1.00 95.06 115 LEU A O 1
ATOM 938 N N . TYR A 1 116 ? -1.116 -2.615 10.454 1.00 95.38 116 TYR A N 1
ATOM 939 C CA . TYR A 1 116 ? -1.961 -3.169 9.393 1.00 95.38 116 TYR A CA 1
ATOM 940 C C . TYR A 1 116 ? -2.430 -4.582 9.738 1.00 95.38 116 TYR A C 1
ATOM 942 O O . TYR A 1 116 ? -3.606 -4.903 9.578 1.00 95.38 116 TYR A O 1
ATOM 950 N N . GLN A 1 117 ? -1.517 -5.414 10.241 1.00 94.56 117 GLN A N 1
ATOM 951 C CA . GLN A 1 117 ? -1.824 -6.786 10.617 1.00 94.56 117 GLN A CA 1
ATOM 952 C C . GLN A 1 117 ? -2.687 -6.860 11.883 1.00 94.56 117 GLN A C 1
ATOM 954 O O . GLN A 1 117 ? -3.609 -7.662 11.931 1.00 94.56 117 GLN A O 1
ATOM 959 N N . SER A 1 118 ? -2.444 -6.023 12.893 1.00 95.56 118 SER A N 1
ATOM 960 C CA . SER A 1 118 ? -3.223 -6.048 14.141 1.00 95.56 118 SER A CA 1
ATOM 961 C C . SER A 1 118 ? -4.604 -5.402 14.016 1.00 95.56 118 SER A C 1
ATOM 963 O O . SER A 1 118 ? -5.511 -5.797 14.742 1.00 95.56 118 SER A O 1
ATOM 965 N N . ALA A 1 119 ? -4.814 -4.457 13.098 1.00 96.25 119 ALA A N 1
ATOM 966 C CA . ALA A 1 119 ? -6.111 -3.801 12.938 1.00 96.25 119 ALA A CA 1
ATOM 967 C C . ALA A 1 119 ? -7.211 -4.778 12.490 1.00 96.25 119 ALA A C 1
ATOM 969 O O . ALA A 1 119 ? -7.007 -5.620 11.605 1.00 96.25 119 ALA A O 1
ATOM 970 N N . ARG A 1 120 ? -8.417 -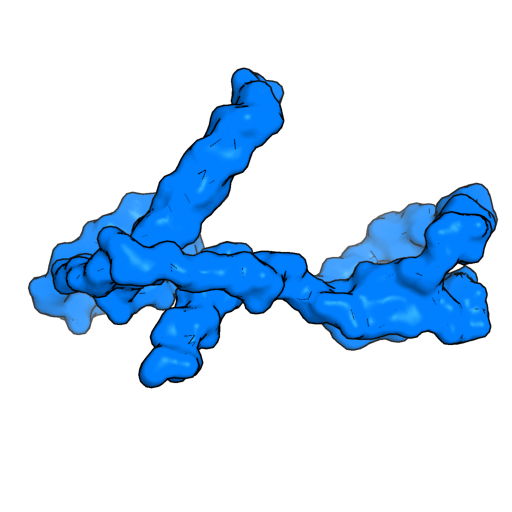4.608 13.041 1.00 95.44 120 ARG A N 1
ATOM 971 C CA . ARG A 1 120 ? -9.613 -5.346 12.609 1.00 95.44 120 ARG A CA 1
ATOM 972 C C . ARG A 1 120 ? -10.074 -4.928 11.217 1.00 95.44 120 ARG A C 1
ATOM 974 O O . ARG A 1 120 ? -10.540 -5.761 10.447 1.00 95.44 120 ARG A O 1
ATOM 981 N N . LEU A 1 121 ? -9.924 -3.647 10.895 1.00 95.06 121 LEU A N 1
ATOM 982 C CA . LEU A 1 121 ? -10.218 -3.085 9.582 1.00 95.06 121 LEU A CA 1
ATOM 983 C C . LEU A 1 121 ? -9.225 -1.966 9.272 1.00 95.06 121 LEU A C 1
ATOM 985 O O . LEU A 1 121 ? -8.955 -1.121 10.123 1.00 95.06 121 LEU A O 1
ATOM 989 N N . VAL A 1 122 ? -8.725 -1.928 8.038 1.00 96.31 122 VAL A N 1
ATOM 990 C CA . VAL A 1 122 ? -7.899 -0.827 7.532 1.00 96.31 122 VAL A CA 1
ATOM 991 C C . VAL A 1 122 ? -8.670 -0.097 6.441 1.00 96.31 122 VAL A C 1
ATOM 993 O O . VAL A 1 122 ? -9.072 -0.703 5.449 1.00 96.31 122 VAL A O 1
ATOM 996 N N . VAL A 1 123 ? -8.861 1.211 6.609 1.00 96.69 123 VAL A N 1
ATOM 997 C CA . VAL A 1 123 ? -9.549 2.075 5.642 1.00 96.69 123 VAL A CA 1
ATOM 998 C C . VAL A 1 123 ? -8.554 3.118 5.145 1.00 96.69 123 VAL A C 1
ATOM 1000 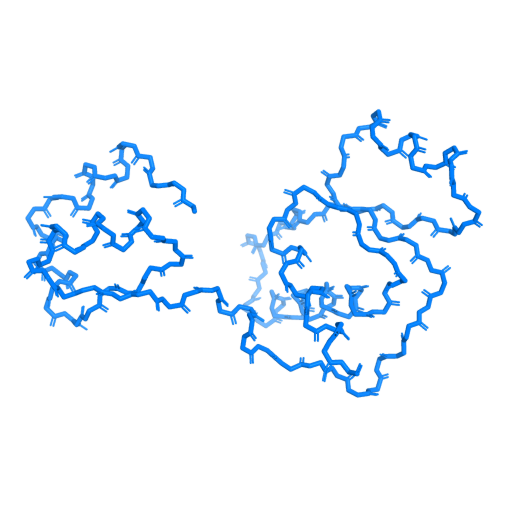O O . VAL A 1 123 ? -8.020 3.911 5.922 1.00 96.69 123 VAL A O 1
ATOM 1003 N N . THR A 1 124 ? -8.254 3.100 3.847 1.00 96.44 124 THR A N 1
ATOM 1004 C CA . THR A 1 124 ? -7.183 3.929 3.283 1.00 96.44 124 THR A CA 1
ATOM 1005 C C . THR A 1 124 ? -7.380 4.238 1.804 1.00 96.44 124 THR A C 1
ATOM 1007 O O . THR A 1 124 ? -7.999 3.473 1.069 1.00 96.44 124 THR A O 1
ATOM 1010 N N . THR A 1 125 ? -6.787 5.346 1.363 1.00 94.06 125 THR A N 1
ATOM 1011 C CA . THR A 1 125 ? -6.617 5.720 -0.051 1.00 94.06 125 THR A CA 1
ATOM 1012 C C . THR A 1 125 ? -5.260 5.274 -0.620 1.00 94.06 125 THR A C 1
ATOM 1014 O O . THR A 1 125 ? -4.988 5.438 -1.811 1.00 94.06 125 THR A O 1
ATOM 1017 N N . ARG A 1 126 ? -4.370 4.714 0.214 1.00 91.94 126 ARG A N 1
ATOM 1018 C CA . ARG A 1 126 ? -2.981 4.391 -0.141 1.00 91.94 126 ARG A CA 1
ATOM 1019 C C . ARG A 1 126 ? -2.835 2.926 -0.539 1.00 91.94 126 ARG A C 1
ATOM 1021 O O . ARG A 1 126 ? -2.901 2.035 0.304 1.00 91.94 126 ARG A O 1
ATOM 1028 N N . LEU A 1 127 ? -2.417 2.688 -1.782 1.00 90.44 127 LEU A N 1
ATOM 1029 C CA . LEU A 1 127 ? -2.087 1.343 -2.276 1.00 90.44 127 LEU A CA 1
ATOM 1030 C C . LEU A 1 127 ? -1.085 0.585 -1.374 1.00 90.44 127 LEU A C 1
ATOM 1032 O O . LEU A 1 127 ? -1.197 -0.623 -1.198 1.00 90.44 127 LEU A O 1
ATOM 1036 N N . HIS A 1 128 ? -0.116 1.296 -0.783 1.00 90.12 128 HIS A N 1
ATOM 1037 C CA . HIS A 1 128 ? 0.934 0.709 0.064 1.00 90.12 128 HIS A CA 1
ATOM 1038 C C . HIS A 1 128 ? 0.409 0.235 1.429 1.00 90.12 128 HIS A C 1
ATOM 1040 O O . HIS A 1 128 ? 1.058 -0.590 2.061 1.00 90.12 128 HIS A O 1
ATOM 1046 N N . ALA A 1 129 ? -0.742 0.746 1.874 1.00 91.56 129 ALA A N 1
ATOM 1047 C CA . ALA A 1 129 ? -1.426 0.287 3.077 1.00 91.56 129 ALA A CA 1
ATOM 1048 C C . ALA A 1 129 ? -2.456 -0.807 2.751 1.00 91.56 129 ALA A C 1
ATOM 1050 O O . ALA A 1 129 ? -2.595 -1.759 3.512 1.00 91.56 129 ALA A O 1
ATOM 1051 N N . THR A 1 130 ? -3.113 -0.744 1.587 1.00 91.25 130 THR A N 1
ATOM 1052 C CA . THR A 1 130 ? -4.085 -1.765 1.157 1.00 91.25 130 THR A CA 1
ATOM 1053 C C . THR A 1 130 ? -3.441 -3.126 0.882 1.00 91.25 130 THR A C 1
ATOM 1055 O O . THR A 1 130 ? -3.915 -4.144 1.377 1.00 91.25 130 THR A O 1
ATOM 1058 N N . LEU A 1 131 ? -2.364 -3.168 0.089 1.00 90.31 131 LEU A N 1
ATOM 1059 C CA . LEU A 1 131 ? -1.793 -4.433 -0.394 1.00 90.31 131 LEU A CA 1
ATOM 1060 C C . LEU A 1 131 ? -1.254 -5.356 0.715 1.00 90.31 131 LEU A C 1
ATOM 1062 O O . LEU A 1 131 ? -1.498 -6.559 0.623 1.00 90.31 131 LEU A O 1
ATOM 1066 N N . PRO A 1 132 ? -0.582 -4.858 1.774 1.00 89.69 132 PRO A N 1
ATOM 1067 C CA . PRO A 1 132 ? -0.214 -5.691 2.919 1.00 89.69 132 PRO A CA 1
ATOM 1068 C C . PRO A 1 132 ? -1.413 -6.367 3.589 1.00 89.69 132 PRO A C 1
ATOM 1070 O O . PRO A 1 132 ? -1.301 -7.517 4.003 1.00 89.69 132 PRO A O 1
ATOM 1073 N N . CYS A 1 133 ? -2.561 -5.686 3.657 1.00 90.94 133 CYS A N 1
ATOM 1074 C CA . CYS A 1 133 ? -3.757 -6.187 4.338 1.00 90.94 133 CYS A CA 1
ATOM 1075 C C . CYS A 1 133 ? -4.426 -7.355 3.596 1.00 90.94 133 CYS A C 1
ATOM 1077 O O . CYS A 1 133 ? -5.086 -8.177 4.221 1.00 90.94 133 CYS A O 1
ATOM 1079 N N . LEU A 1 134 ? -4.226 -7.477 2.277 1.00 84.44 134 LEU A N 1
ATOM 1080 C CA . LEU A 1 134 ? -4.761 -8.591 1.476 1.00 84.44 134 LEU A CA 1
ATOM 1081 C C . LEU A 1 134 ? -4.092 -9.937 1.775 1.00 84.44 134 LEU A C 1
ATOM 1083 O O . LEU A 1 134 ? -4.548 -10.978 1.305 1.00 84.44 134 LEU A O 1
ATOM 1087 N N . ARG A 1 135 ? -2.970 -9.924 2.493 1.00 70.75 135 ARG A N 1
ATOM 1088 C CA . ARG A 1 135 ? -2.216 -11.138 2.809 1.00 70.75 135 ARG A CA 1
ATOM 1089 C C . ARG A 1 135 ? -2.854 -11.924 3.950 1.00 70.75 135 ARG A C 1
ATOM 1091 O O . ARG A 1 135 ? -2.716 -13.139 3.987 1.00 70.75 135 ARG A O 1
ATOM 1098 N N . ASP A 1 136 ? -3.563 -11.234 4.835 1.00 57.94 136 ASP A N 1
ATOM 1099 C CA . ASP A 1 136 ? -4.117 -11.785 6.073 1.00 57.94 136 ASP A CA 1
ATOM 1100 C C . ASP A 1 136 ? -5.397 -12.613 5.842 1.00 57.94 136 ASP A C 1
ATOM 1102 O O . ASP A 1 136 ? -5.709 -13.535 6.587 1.00 57.94 136 ASP A O 1
ATOM 1106 N N . SER A 1 137 ? -6.114 -12.354 4.742 1.00 52.62 137 SER A N 1
ATOM 1107 C CA . SER A 1 137 ? -7.351 -13.062 4.376 1.00 52.62 137 SER A CA 1
ATOM 1108 C C . SER A 1 137 ? -7.139 -14.444 3.744 1.00 52.62 137 SER A C 1
ATOM 1110 O O . SER A 1 137 ? -8.103 -15.060 3.295 1.00 52.62 137 SER A O 1
ATOM 1112 N N . ARG A 1 138 ? -5.890 -14.921 3.657 1.00 48.16 138 ARG A N 1
ATOM 1113 C CA . ARG A 1 138 ? -5.532 -16.238 3.094 1.00 48.16 138 ARG A CA 1
ATOM 1114 C C . ARG A 1 138 ? -5.280 -17.313 4.163 1.00 48.16 138 ARG A C 1
ATOM 1116 O O . ARG A 1 138 ? -4.659 -18.324 3.838 1.00 48.16 138 ARG A O 1
ATOM 1123 N N . SER A 1 139 ? -5.710 -17.079 5.405 1.00 41.28 139 SER A N 1
ATOM 1124 C CA . SER A 1 139 ? -5.639 -18.043 6.514 1.00 41.28 139 SER A CA 1
ATOM 1125 C C . SER A 1 139 ? -6.939 -18.820 6.691 1.00 41.28 139 SER A C 1
ATOM 1127 O O . SER A 1 139 ? -8.018 -18.223 6.480 1.00 41.28 139 SER A O 1
#